Protein AF-A0A2N9M5P2-F1 (afdb_monomer_lite)

Secondary structure (DSSP, 8-state):
--------SS---------BTTB--SEEEEEESSSTTSEEEEEEEEEEEEETTEEEEEEEEEEEEEEEEETTTTEEEEEEPSBHHHHHHHHHHHHHHTT-EEEEEEEE-TT--SEEE-TTS-EEE--SEEEEEEE-

pLDDT: mean 82.21, std 19.54, range [22.66, 98.12]

Structure (mmCIF, N/CA/C/O backbone):
data_AF-A0A2N9M5P2-F1
#
_entry.id   AF-A0A2N9M5P2-F1
#
loop_
_atom_site.group_PDB
_atom_site.id
_atom_site.type_symbol
_atom_site.label_atom_id
_atom_site.label_alt_id
_atom_site.label_comp_id
_atom_site.label_asym_id
_atom_site.label_entity_id
_atom_site.label_seq_id
_atom_site.pdbx_PDB_ins_code
_atom_site.Cartn_x
_atom_site.Cartn_y
_atom_site.Cartn_z
_atom_site.occupancy
_atom_site.B_iso_or_equiv
_atom_site.auth_seq_id
_atom_site.auth_comp_id
_atom_site.auth_asym_id
_atom_site.auth_atom_id
_atom_site.pdbx_PDB_model_num
ATOM 1 N N . MET A 1 1 ? -5.157 29.735 -0.568 1.00 30.44 1 MET A N 1
ATOM 2 C CA . MET A 1 1 ? -3.928 29.285 -1.251 1.00 30.44 1 MET A CA 1
ATOM 3 C C . MET A 1 1 ? -4.357 28.316 -2.348 1.00 30.44 1 MET A C 1
ATOM 5 O O . MET A 1 1 ? -4.804 27.225 -2.031 1.00 30.44 1 MET A O 1
ATOM 9 N N . ARG A 1 2 ? -4.392 28.763 -3.609 1.00 29.81 2 ARG A N 1
ATOM 10 C CA . ARG A 1 2 ? -4.640 27.900 -4.774 1.00 29.81 2 ARG A CA 1
ATOM 11 C C . ARG A 1 2 ? -3.275 27.583 -5.369 1.00 29.81 2 ARG A C 1
ATOM 13 O O . ARG A 1 2 ? -2.549 28.520 -5.675 1.00 29.81 2 ARG A O 1
ATOM 20 N N . ALA A 1 3 ? -2.943 26.309 -5.509 1.00 22.66 3 ALA A N 1
ATOM 21 C CA . ALA A 1 3 ? -1.796 25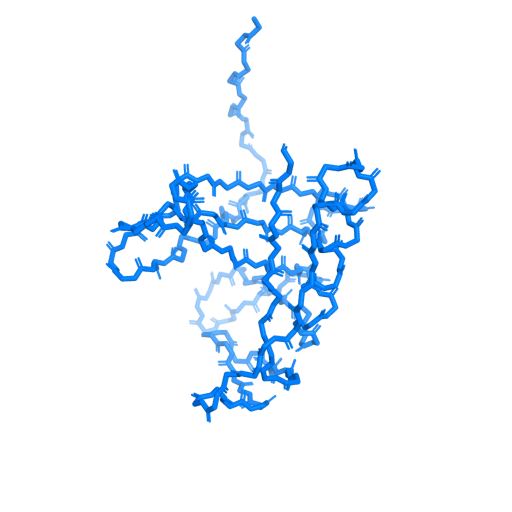.880 -6.291 1.00 22.66 3 ALA A CA 1
ATOM 22 C C . ALA A 1 3 ? -2.336 25.146 -7.520 1.00 22.66 3 ALA A C 1
ATOM 24 O O . ALA A 1 3 ? -2.871 24.048 -7.412 1.00 22.66 3 ALA A O 1
ATOM 25 N N . LEU A 1 4 ? -2.259 25.818 -8.665 1.00 34.81 4 LEU A N 1
ATOM 26 C CA . LEU A 1 4 ? -2.145 25.182 -9.968 1.00 34.81 4 LEU A CA 1
ATOM 27 C C . LEU A 1 4 ? -0.695 25.393 -10.388 1.00 34.81 4 LEU A C 1
ATOM 29 O O . LEU A 1 4 ? -0.213 26.524 -10.344 1.00 34.81 4 LEU A O 1
ATOM 33 N N . ALA A 1 5 ? -0.028 24.322 -10.789 1.00 30.73 5 ALA A N 1
ATOM 34 C CA . ALA A 1 5 ? 1.203 24.388 -11.551 1.00 30.73 5 ALA A CA 1
ATOM 35 C C . ALA A 1 5 ? 1.120 23.290 -12.613 1.00 30.73 5 ALA A C 1
ATOM 37 O O . ALA A 1 5 ? 1.206 22.110 -12.295 1.00 30.73 5 ALA A O 1
ATOM 38 N N . GLU A 1 6 ? 0.887 23.700 -13.856 1.00 37.47 6 GLU A N 1
ATOM 39 C CA . GLU A 1 6 ? 1.351 22.967 -15.028 1.00 37.47 6 GLU A CA 1
ATOM 40 C C . GLU A 1 6 ? 2.443 23.838 -15.654 1.00 37.47 6 GLU A C 1
ATOM 42 O O . GLU A 1 6 ? 2.170 24.975 -16.038 1.00 37.47 6 GLU A O 1
ATOM 47 N N . ASP A 1 7 ? 3.665 23.317 -15.751 1.00 28.69 7 ASP A N 1
ATOM 48 C CA . ASP A 1 7 ? 4.664 23.787 -16.710 1.00 28.69 7 ASP A CA 1
ATOM 49 C C . ASP A 1 7 ? 5.445 22.573 -17.226 1.00 28.69 7 ASP A C 1
ATOM 51 O O . ASP A 1 7 ? 5.940 21.749 -16.459 1.00 28.69 7 ASP A O 1
ATOM 55 N N . ARG A 1 8 ? 5.456 22.403 -18.548 1.00 40.50 8 ARG A N 1
ATOM 56 C CA . ARG A 1 8 ? 5.915 21.191 -19.234 1.00 40.50 8 ARG A CA 1
ATOM 57 C C . ARG A 1 8 ? 7.417 21.275 -19.506 1.00 40.50 8 ARG A C 1
ATOM 59 O O . ARG A 1 8 ? 7.841 22.053 -20.354 1.00 40.50 8 ARG A O 1
ATOM 66 N N . GLY A 1 9 ? 8.196 20.370 -18.914 1.00 24.23 9 GLY A N 1
ATOM 67 C CA . GLY A 1 9 ? 9.592 20.113 -19.283 1.00 24.23 9 GLY A CA 1
ATOM 68 C C . GLY A 1 9 ? 10.008 18.690 -18.906 1.00 24.23 9 GLY A C 1
ATOM 69 O O . GLY A 1 9 ? 10.117 18.385 -17.730 1.00 24.23 9 GLY A O 1
ATOM 70 N N . TYR A 1 10 ? 10.235 17.834 -19.913 1.00 33.66 10 TYR A N 1
ATOM 71 C CA . TYR A 1 10 ? 10.501 16.385 -19.813 1.00 33.66 10 TYR A CA 1
ATOM 72 C C . TYR A 1 10 ? 9.376 15.550 -19.182 1.00 33.66 10 TYR A C 1
ATOM 74 O O . TYR A 1 10 ? 9.402 15.262 -17.996 1.00 33.66 10 TYR A O 1
ATOM 82 N N . SER A 1 11 ? 8.425 15.129 -20.031 1.00 36.31 11 SER A N 1
ATOM 83 C CA . SER A 1 11 ? 7.484 14.003 -19.865 1.00 36.31 11 SER A CA 1
ATOM 84 C C . SER A 1 11 ? 7.450 13.382 -18.461 1.00 36.31 11 SER A C 1
ATOM 86 O O . SER A 1 11 ? 7.959 12.279 -18.256 1.00 36.31 11 SER A O 1
ATOM 88 N N . GLU A 1 12 ? 6.831 14.080 -17.509 1.00 46.47 12 GLU A N 1
ATOM 89 C CA . GLU A 1 12 ? 6.409 13.498 -16.242 1.00 46.47 12 GLU A CA 1
ATOM 90 C C . GLU A 1 12 ? 5.529 12.302 -16.592 1.00 46.47 12 GLU A C 1
ATOM 92 O O . GLU A 1 12 ? 4.431 12.469 -17.120 1.00 46.47 12 GLU A O 1
ATOM 97 N N . ALA A 1 13 ? 6.017 11.081 -16.390 1.00 48.00 13 ALA A N 1
ATOM 98 C CA . ALA A 1 13 ? 5.126 9.942 -16.448 1.00 48.00 13 ALA A CA 1
ATOM 99 C C . ALA A 1 13 ? 4.204 10.073 -15.220 1.00 48.00 13 ALA A C 1
ATOM 101 O O . ALA A 1 13 ? 4.688 10.023 -14.079 1.00 48.00 13 ALA A O 1
ATOM 102 N N . PRO A 1 14 ? 2.899 10.333 -15.429 1.00 61.22 14 PRO A N 1
ATOM 103 C CA . PRO A 1 14 ? 1.964 10.504 -14.333 1.00 61.22 14 PRO A CA 1
ATOM 104 C C . PRO A 1 14 ? 1.927 9.220 -13.508 1.00 61.22 14 PRO A C 1
ATOM 106 O O . PRO A 1 14 ? 2.140 8.123 -14.029 1.00 61.22 14 PRO A O 1
ATOM 109 N N . VAL A 1 15 ? 1.625 9.347 -12.215 1.00 66.06 15 VAL A N 1
ATOM 110 C CA . VAL A 1 15 ? 1.395 8.188 -11.348 1.00 66.06 15 VAL A CA 1
ATOM 111 C C . VAL A 1 15 ? 0.356 7.288 -12.014 1.00 66.06 15 VAL A C 1
ATOM 113 O O . VAL A 1 15 ? -0.800 7.686 -12.161 1.00 66.06 15 VAL A O 1
ATOM 116 N N . SER A 1 16 ? 0.754 6.075 -12.418 1.00 70.81 16 SER A N 1
ATOM 117 C CA . SER A 1 16 ? -0.156 5.154 -13.103 1.00 70.81 16 SER A CA 1
ATOM 118 C C . SER A 1 16 ? -1.416 4.949 -12.268 1.00 70.81 16 SER A C 1
ATOM 120 O O . SER A 1 16 ? -1.329 4.643 -11.068 1.00 70.81 16 SER A O 1
ATOM 122 N N . VAL A 1 17 ? -2.582 5.125 -12.896 1.00 79.19 17 VAL A N 1
ATOM 123 C CA . VAL A 1 17 ? -3.876 4.916 -12.244 1.00 79.19 17 VAL A CA 1
ATOM 124 C C . VAL A 1 17 ? -4.074 3.417 -12.073 1.00 79.19 17 VAL A C 1
ATOM 126 O O . VAL A 1 17 ? -4.403 2.702 -13.015 1.00 79.19 17 VAL A O 1
ATOM 129 N N . LEU A 1 18 ? -3.836 2.939 -10.855 1.00 85.00 18 LEU A N 1
ATOM 130 C CA . LEU A 1 18 ? -4.176 1.577 -10.472 1.00 85.00 18 LEU A CA 1
ATOM 131 C C . LEU A 1 18 ? -5.643 1.560 -10.057 1.00 85.00 18 LEU A C 1
ATOM 133 O O . LEU A 1 18 ? -6.089 2.423 -9.302 1.00 85.00 18 LEU A O 1
ATOM 137 N N . MET A 1 19 ? -6.390 0.593 -10.569 1.00 90.44 19 MET A N 1
ATOM 138 C CA . MET A 1 19 ? -7.802 0.427 -10.245 1.00 90.44 19 MET A CA 1
ATOM 139 C C . MET A 1 19 ? -7.938 -0.605 -9.130 1.00 90.44 19 MET A C 1
ATOM 141 O O . MET A 1 19 ? -7.257 -1.629 -9.147 1.00 90.44 19 MET A O 1
ATOM 145 N N . LEU A 1 20 ? -8.845 -0.360 -8.190 1.00 92.06 20 LEU A N 1
ATOM 146 C CA . LEU A 1 20 ? -9.246 -1.336 -7.182 1.00 92.06 20 LEU A CA 1
ATOM 147 C C . LEU A 1 20 ? -10.747 -1.575 -7.333 1.00 92.06 20 LEU A C 1
ATOM 149 O O . LEU A 1 20 ? -11.535 -0.646 -7.167 1.00 92.06 20 LEU A O 1
ATOM 153 N N . ASP A 1 21 ? -11.129 -2.799 -7.699 1.00 93.06 21 ASP A N 1
ATOM 154 C CA . ASP A 1 21 ? -12.516 -3.187 -8.009 1.00 93.06 21 ASP A CA 1
ATOM 155 C C . ASP A 1 21 ? -13.193 -2.262 -9.034 1.00 93.06 21 ASP A C 1
ATOM 157 O O . ASP A 1 21 ? -14.333 -1.833 -8.869 1.00 93.06 21 ASP A O 1
ATOM 161 N N . GLY A 1 22 ? -12.454 -1.890 -10.083 1.00 91.81 22 GLY A N 1
ATOM 162 C CA . GLY A 1 22 ? -12.950 -0.996 -11.133 1.00 91.81 22 GLY A CA 1
ATOM 163 C C . GLY A 1 22 ? -13.067 0.478 -10.725 1.00 91.81 22 GLY A C 1
ATOM 164 O O . GLY A 1 22 ? -13.565 1.278 -11.513 1.00 91.81 22 GLY A O 1
ATOM 165 N N . LYS A 1 23 ? -12.578 0.866 -9.538 1.00 93.06 23 LYS A N 1
ATOM 166 C CA . LYS A 1 23 ? -12.578 2.254 -9.057 1.00 93.06 23 LYS A CA 1
ATOM 167 C C . LYS A 1 23 ? -11.160 2.858 -9.044 1.00 93.06 23 LYS A C 1
ATOM 169 O O . LYS A 1 23 ? -10.233 2.200 -8.552 1.00 93.06 23 LYS A O 1
ATOM 174 N N . PRO A 1 24 ? -10.968 4.109 -9.511 1.00 93.50 24 PRO A N 1
ATOM 175 C CA . PRO A 1 24 ? -9.703 4.819 -9.323 1.00 93.50 24 PRO A CA 1
ATOM 176 C C . PRO A 1 24 ? -9.488 5.201 -7.843 1.00 93.50 24 PRO A C 1
ATOM 178 O O . PRO A 1 24 ? -10.442 5.172 -7.058 1.00 93.50 24 PRO A O 1
ATOM 181 N N . PRO A 1 25 ? -8.254 5.554 -7.435 1.00 94.38 25 PRO A N 1
ATOM 182 C CA . PRO A 1 25 ? -7.981 6.027 -6.079 1.00 94.38 25 PRO A CA 1
ATOM 183 C C . PRO A 1 25 ? -8.800 7.279 -5.744 1.00 94.38 25 PRO A C 1
ATOM 185 O O . PRO A 1 25 ? -8.971 8.155 -6.588 1.00 94.38 25 PRO A O 1
ATOM 188 N N . ASP A 1 26 ? -9.268 7.385 -4.500 1.00 95.62 26 ASP A N 1
ATOM 189 C CA . ASP A 1 26 ? -9.892 8.605 -3.973 1.00 95.62 26 ASP A CA 1
ATOM 190 C C . ASP A 1 26 ? -8.839 9.675 -3.650 1.00 95.62 26 ASP A C 1
ATOM 192 O O . ASP A 1 26 ? -9.110 10.869 -3.746 1.00 95.62 26 ASP A O 1
ATOM 196 N N . MET A 1 27 ? -7.637 9.246 -3.252 1.00 93.75 27 MET A N 1
ATOM 197 C CA . MET A 1 27 ? -6.495 10.123 -2.994 1.00 93.75 27 MET A CA 1
ATOM 198 C C . MET A 1 27 ? -5.205 9.482 -3.505 1.00 93.75 27 MET A C 1
ATOM 200 O O . MET A 1 27 ? -5.025 8.262 -3.424 1.00 93.75 27 MET A O 1
ATOM 204 N N . VAL A 1 28 ? -4.294 10.325 -3.989 1.00 90.94 28 VAL A N 1
ATOM 205 C CA . VAL A 1 28 ? -2.942 9.944 -4.401 1.00 90.94 28 VAL A CA 1
ATOM 206 C C . VAL A 1 28 ? -1.953 10.893 -3.732 1.00 90.94 28 VAL A C 1
ATOM 208 O O . VAL A 1 28 ? -2.143 12.106 -3.774 1.00 90.94 28 VAL A O 1
ATOM 211 N N . PHE A 1 29 ? -0.913 10.339 -3.113 1.00 88.38 29 PHE A N 1
ATOM 212 C CA . PHE A 1 29 ? 0.177 11.098 -2.504 1.00 88.38 29 PHE A CA 1
ATOM 213 C C . PHE A 1 29 ? 1.511 10.689 -3.116 1.00 88.38 29 PHE A C 1
ATOM 215 O O . PHE A 1 29 ? 1.706 9.530 -3.489 1.00 88.38 29 PHE A O 1
ATOM 222 N N . GLU A 1 30 ? 2.438 11.637 -3.163 1.00 86.50 30 GLU A N 1
ATOM 223 C CA . GLU A 1 30 ? 3.807 11.426 -3.612 1.00 86.50 30 GLU A CA 1
ATOM 224 C C . GLU A 1 30 ? 4.779 12.077 -2.622 1.00 86.50 30 GLU A C 1
ATOM 226 O O . GLU A 1 30 ? 4.552 13.204 -2.176 1.00 86.50 30 GLU A O 1
ATOM 231 N N . LYS A 1 31 ? 5.856 11.369 -2.267 1.00 80.88 31 LYS A N 1
ATOM 232 C CA . LYS A 1 31 ? 6.982 11.917 -1.499 1.00 80.88 31 LYS A CA 1
ATOM 233 C C . LYS A 1 31 ? 8.278 11.721 -2.280 1.00 80.88 31 LYS A C 1
ATOM 235 O O . LYS A 1 31 ? 8.617 10.594 -2.644 1.00 80.88 31 LYS A O 1
ATOM 240 N N . LEU A 1 32 ? 8.996 12.820 -2.495 1.00 73.81 32 LEU A N 1
ATOM 241 C CA . LEU A 1 32 ? 10.327 12.856 -3.098 1.00 73.81 32 LEU A CA 1
ATOM 242 C C . LEU A 1 32 ? 11.374 12.663 -1.997 1.00 73.81 32 LEU A C 1
ATOM 244 O O . LEU A 1 32 ? 11.335 13.379 -0.997 1.00 73.81 32 LEU A O 1
ATOM 248 N N . ASN A 1 33 ? 12.297 11.717 -2.179 1.00 59.16 33 ASN A N 1
ATOM 249 C CA . ASN A 1 33 ? 13.375 11.491 -1.210 1.00 59.16 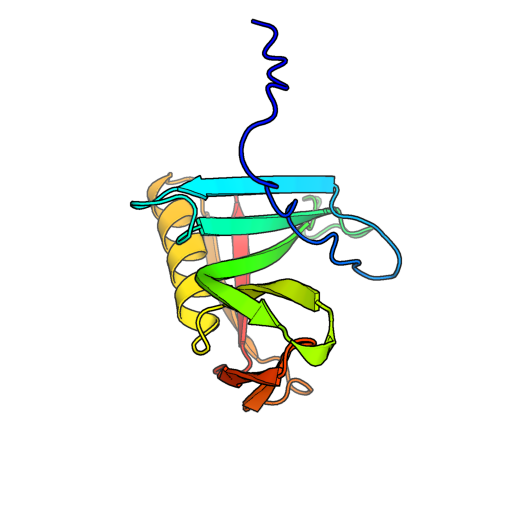33 ASN A CA 1
ATOM 250 C C . ASN A 1 33 ? 14.745 11.992 -1.675 1.00 59.16 33 ASN A C 1
ATOM 252 O O . ASN A 1 33 ? 15.576 12.229 -0.814 1.00 59.16 33 ASN A O 1
ATOM 256 N N . ASP A 1 34 ? 14.973 12.175 -2.982 1.00 54.44 34 ASP A N 1
ATOM 257 C CA . ASP A 1 34 ? 16.255 12.676 -3.515 1.00 54.44 34 ASP A CA 1
ATOM 258 C C . ASP A 1 34 ? 16.111 13.274 -4.925 1.00 54.44 34 ASP A C 1
ATOM 260 O O . ASP A 1 34 ? 16.487 14.414 -5.181 1.00 54.44 34 ASP A O 1
ATOM 264 N N . THR A 1 35 ? 15.556 12.498 -5.865 1.00 55.25 35 THR A N 1
ATOM 265 C CA . THR A 1 35 ? 15.394 12.875 -7.281 1.00 55.25 35 THR A CA 1
ATOM 266 C C . THR A 1 35 ? 14.022 12.443 -7.790 1.00 55.25 35 THR A C 1
ATOM 268 O O . THR A 1 35 ? 13.410 11.542 -7.221 1.00 55.25 35 THR A O 1
ATOM 271 N N . PHE A 1 36 ? 13.557 13.013 -8.906 1.00 54.94 36 PHE A N 1
ATOM 272 C CA . PHE A 1 36 ? 12.309 12.594 -9.568 1.00 54.94 36 PHE A CA 1
ATOM 273 C C . PHE A 1 36 ? 12.265 11.100 -9.929 1.00 54.94 36 PHE A C 1
ATOM 275 O O . PHE A 1 36 ? 11.188 10.533 -10.072 1.00 54.94 36 PHE A O 1
ATOM 282 N N . ALA A 1 37 ? 13.424 10.447 -10.057 1.00 56.47 37 ALA A N 1
ATOM 283 C CA . ALA A 1 37 ? 13.519 9.020 -10.345 1.00 56.47 37 ALA A CA 1
ATOM 284 C C . ALA A 1 37 ? 13.284 8.128 -9.110 1.00 56.47 37 ALA A C 1
ATOM 286 O O . ALA A 1 37 ? 13.170 6.914 -9.267 1.00 56.47 37 ALA A O 1
ATOM 287 N N . ARG A 1 38 ? 13.230 8.704 -7.898 1.00 68.19 38 ARG A N 1
ATOM 288 C CA . ARG A 1 38 ? 13.008 7.981 -6.639 1.00 68.19 38 ARG A CA 1
ATOM 289 C C . ARG A 1 38 ? 11.861 8.583 -5.841 1.00 68.19 38 ARG A C 1
ATOM 291 O O . ARG A 1 38 ? 12.017 9.619 -5.188 1.00 68.19 38 ARG A O 1
ATOM 298 N N . ARG A 1 39 ? 10.700 7.936 -5.915 1.00 80.19 39 ARG A N 1
ATOM 299 C CA . ARG A 1 39 ? 9.431 8.475 -5.413 1.00 80.19 39 ARG A CA 1
ATOM 300 C C . ARG A 1 39 ? 8.652 7.421 -4.650 1.00 80.19 39 ARG A C 1
ATOM 302 O O . ARG A 1 39 ? 8.541 6.281 -5.086 1.00 80.19 39 ARG A O 1
ATOM 309 N N . HIS A 1 40 ? 8.071 7.827 -3.531 1.00 88.25 40 HIS A N 1
ATOM 310 C CA . HIS A 1 40 ? 7.096 7.021 -2.806 1.00 88.25 40 HIS A CA 1
ATOM 311 C C . HIS A 1 40 ? 5.700 7.427 -3.243 1.00 88.25 40 HIS A C 1
ATOM 313 O O . HIS A 1 40 ? 5.302 8.570 -3.013 1.00 88.25 40 HIS A O 1
ATOM 319 N N . HIS A 1 41 ? 4.951 6.502 -3.827 1.00 90.31 41 HIS A N 1
ATOM 320 C CA . HIS A 1 41 ? 3.573 6.734 -4.230 1.00 90.31 41 HIS A CA 1
ATOM 321 C C . HIS A 1 41 ? 2.619 6.013 -3.295 1.00 90.31 41 HIS A C 1
ATOM 323 O O . HIS A 1 41 ? 2.738 4.809 -3.081 1.00 90.31 41 HIS A O 1
ATOM 329 N N . LEU A 1 42 ? 1.617 6.739 -2.812 1.00 92.19 42 LEU A N 1
ATOM 330 C CA . LEU A 1 42 ? 0.520 6.194 -2.032 1.00 92.19 42 LEU A CA 1
ATOM 331 C C . LEU A 1 42 ? -0.778 6.376 -2.810 1.00 92.19 42 LEU A C 1
ATOM 333 O O . LEU A 1 42 ? -1.103 7.484 -3.227 1.00 92.19 42 LEU A O 1
ATOM 337 N N . ARG A 1 43 ? -1.543 5.303 -2.981 1.00 94.44 43 ARG A N 1
ATOM 338 C CA . ARG A 1 43 ? -2.887 5.335 -3.566 1.00 94.44 43 ARG A CA 1
ATOM 339 C C . ARG A 1 43 ? -3.871 4.853 -2.514 1.00 94.44 43 ARG A C 1
ATOM 341 O O . ARG A 1 43 ? -3.627 3.826 -1.883 1.00 94.44 43 ARG A O 1
ATOM 348 N N . VAL A 1 44 ? -4.951 5.599 -2.304 1.00 96.25 44 VAL A N 1
ATOM 349 C CA . VAL A 1 44 ? -5.901 5.363 -1.212 1.00 96.25 44 VAL A CA 1
ATOM 350 C C . VAL A 1 44 ? -7.316 5.262 -1.765 1.00 96.25 44 VAL A C 1
ATOM 352 O O . VAL A 1 44 ? -7.764 6.146 -2.490 1.00 96.25 44 VAL A O 1
ATOM 355 N N . TRP A 1 45 ? -8.034 4.207 -1.382 1.00 98.12 45 TRP A N 1
ATOM 356 C CA . TRP A 1 45 ? -9.421 3.963 -1.771 1.00 98.12 45 TRP A CA 1
ATOM 357 C C . TRP A 1 45 ? -10.320 3.851 -0.543 1.00 98.12 45 TRP A C 1
ATOM 359 O O . TRP A 1 45 ? -10.082 3.042 0.358 1.00 98.12 45 TRP A O 1
ATOM 369 N N . ARG A 1 46 ? -11.416 4.605 -0.536 1.00 97.38 46 ARG A N 1
ATOM 370 C CA . ARG A 1 46 ? -12.529 4.433 0.395 1.00 97.38 46 ARG A CA 1
ATOM 371 C C . ARG A 1 46 ? -13.230 3.117 0.082 1.00 97.38 46 ARG A C 1
ATOM 373 O O . ARG A 1 46 ? -13.700 2.913 -1.038 1.00 97.38 46 ARG A O 1
ATOM 380 N N . ARG A 1 47 ? -13.345 2.237 1.077 1.00 97.00 47 ARG A N 1
ATOM 381 C CA . ARG A 1 47 ? -14.089 0.980 0.942 1.00 97.00 47 ARG A CA 1
ATOM 382 C C . ARG A 1 47 ? -15.559 1.171 1.329 1.00 97.00 47 ARG A C 1
ATOM 384 O O . ARG A 1 47 ? -15.831 1.941 2.254 1.00 97.00 47 ARG A O 1
ATOM 391 N N . PRO A 1 48 ? -16.504 0.463 0.681 1.00 95.94 48 PRO A N 1
ATOM 392 C CA . PRO A 1 48 ? -17.938 0.552 0.972 1.00 95.94 48 PRO A CA 1
ATOM 393 C C . PRO A 1 48 ? -18.319 -0.236 2.240 1.00 95.94 48 PRO A C 1
ATOM 395 O O . PRO A 1 48 ? -19.345 -0.903 2.289 1.00 95.94 48 PRO A O 1
ATOM 398 N N . VAL A 1 49 ? -17.460 -0.201 3.260 1.00 96.62 49 VAL A N 1
ATOM 399 C CA . VAL A 1 49 ? -17.638 -0.889 4.540 1.00 96.62 49 VAL A CA 1
ATOM 400 C C . VAL A 1 49 ? -17.123 -0.012 5.680 1.00 96.62 49 VAL A C 1
ATOM 402 O O . VAL A 1 49 ? -16.322 0.917 5.494 1.00 96.62 49 VAL A O 1
ATOM 405 N N . THR A 1 50 ? -17.583 -0.328 6.882 1.00 97.00 50 THR A N 1
ATOM 406 C CA . THR A 1 50 ? -17.135 0.292 8.128 1.00 97.00 50 THR A CA 1
ATOM 407 C C . THR A 1 50 ? -16.642 -0.773 9.089 1.00 97.00 50 THR A C 1
ATOM 409 O O . THR A 1 50 ? -17.182 -1.876 9.117 1.00 97.00 50 THR A O 1
ATOM 412 N N . PHE A 1 51 ? -15.673 -0.419 9.922 1.00 94.62 51 PHE A N 1
ATOM 413 C CA . PHE A 1 51 ? -15.198 -1.258 11.014 1.00 94.62 51 PHE A CA 1
ATOM 414 C C . PHE A 1 51 ? -15.363 -0.478 12.314 1.00 94.62 51 PHE A C 1
ATOM 416 O O . PHE A 1 51 ? -14.839 0.626 12.429 1.00 94.62 51 PHE A O 1
ATOM 423 N N . GLN A 1 52 ? -16.148 -1.006 13.259 1.00 94.62 52 GLN A N 1
ATOM 424 C CA . GLN A 1 52 ? -16.477 -0.317 14.519 1.00 94.62 52 GLN A CA 1
ATOM 425 C C . GLN A 1 52 ? -17.023 1.112 14.301 1.00 94.62 52 GLN A C 1
ATOM 427 O O . GLN A 1 52 ? -16.620 2.063 14.964 1.00 94.62 52 GLN A O 1
ATOM 432 N N . GLY A 1 53 ? -17.888 1.288 13.297 1.00 95.62 53 GLY A N 1
ATOM 433 C CA . GLY A 1 53 ? -18.431 2.599 12.916 1.00 95.62 53 GLY A CA 1
ATOM 434 C C . GLY A 1 53 ? -17.434 3.543 12.226 1.00 95.62 53 GLY A C 1
ATOM 435 O O . GLY A 1 53 ? -17.835 4.608 11.762 1.00 95.62 53 GLY A O 1
ATOM 436 N N . LYS A 1 54 ? -16.155 3.163 12.097 1.00 94.75 54 LYS A N 1
ATOM 437 C CA . LYS A 1 54 ? -15.123 3.956 11.423 1.00 94.75 54 LYS A CA 1
ATOM 438 C C . LYS A 1 54 ? -15.021 3.624 9.930 1.00 94.75 54 LYS A C 1
ATOM 440 O O . LYS A 1 54 ? -15.252 2.482 9.514 1.00 94.75 54 LYS A O 1
ATOM 445 N N . PRO A 1 55 ? -14.631 4.607 9.105 1.00 97.25 55 PRO A N 1
ATOM 446 C CA . PRO A 1 55 ? -14.368 4.395 7.693 1.00 97.25 55 PRO A CA 1
ATOM 447 C C . PRO A 1 55 ? -13.171 3.456 7.438 1.00 97.25 55 PRO A C 1
ATOM 449 O O . PRO A 1 55 ? -12.065 3.740 7.881 1.00 97.25 55 PRO A O 1
ATOM 452 N N . VAL A 1 56 ? -13.366 2.379 6.661 1.00 98.00 56 VAL A N 1
ATOM 453 C CA . VAL A 1 56 ? -12.266 1.537 6.143 1.00 98.00 56 VAL A CA 1
ATOM 454 C C . VAL A 1 56 ? -11.660 2.090 4.846 1.00 98.00 56 VAL A C 1
ATOM 456 O O . VAL A 1 56 ? -12.372 2.396 3.883 1.00 98.00 56 VAL A O 1
ATOM 459 N N . TRP A 1 57 ? -10.334 2.158 4.793 1.00 97.88 57 TRP A N 1
ATOM 460 C CA . TRP A 1 57 ? -9.573 2.577 3.619 1.00 97.88 57 TRP A CA 1
ATOM 461 C C . TRP A 1 57 ? -8.611 1.467 3.202 1.00 97.88 57 TRP A C 1
ATOM 463 O O . TRP A 1 57 ? -7.965 0.861 4.051 1.00 97.88 57 TRP A O 1
ATOM 473 N N . ALA A 1 58 ? -8.526 1.202 1.901 1.00 97.62 58 ALA A N 1
ATOM 474 C CA . ALA A 1 58 ? -7.480 0.365 1.328 1.00 97.62 58 ALA A CA 1
ATOM 475 C C . ALA A 1 58 ? -6.371 1.265 0.790 1.00 97.62 58 ALA A C 1
ATOM 477 O O . ALA A 1 58 ? -6.652 2.334 0.246 1.00 97.62 58 ALA A O 1
ATOM 478 N N . VAL A 1 59 ? -5.124 0.831 0.942 1.00 96.50 59 VAL A N 1
ATOM 479 C CA . VAL A 1 59 ? -3.952 1.608 0.544 1.00 96.50 59 VAL A CA 1
ATOM 480 C C . VAL A 1 59 ? -2.983 0.706 -0.206 1.00 96.50 59 VAL A C 1
ATOM 482 O O . VAL A 1 59 ? -2.715 -0.412 0.226 1.00 96.50 59 VAL A O 1
ATOM 485 N N . ALA A 1 60 ? -2.451 1.206 -1.316 1.00 94.75 60 ALA A N 1
ATOM 486 C CA . ALA A 1 60 ? -1.343 0.601 -2.039 1.00 94.75 60 ALA A CA 1
ATOM 487 C C . ALA A 1 60 ? -0.181 1.591 -2.056 1.00 94.75 60 ALA A C 1
ATOM 489 O O . ALA A 1 60 ? -0.383 2.781 -2.314 1.00 94.75 60 ALA A O 1
ATOM 490 N N . ALA A 1 61 ? 1.019 1.089 -1.790 1.00 92.62 61 ALA A N 1
ATOM 491 C CA . ALA A 1 61 ? 2.230 1.885 -1.733 1.00 92.62 61 ALA A CA 1
ATOM 492 C C . ALA A 1 61 ? 3.276 1.295 -2.684 1.00 92.62 61 ALA A C 1
ATOM 494 O O . ALA A 1 61 ? 3.450 0.077 -2.722 1.00 92.62 61 ALA A O 1
ATOM 495 N N . THR A 1 62 ? 3.934 2.142 -3.473 1.00 90.81 62 THR A N 1
ATOM 496 C CA . THR A 1 62 ? 5.004 1.734 -4.393 1.00 90.81 62 THR A CA 1
ATOM 497 C C . THR A 1 62 ? 6.185 2.682 -4.261 1.00 90.81 62 THR A C 1
ATOM 499 O O . THR A 1 62 ? 5.994 3.897 -4.262 1.00 90.81 62 THR A O 1
ATOM 502 N N . HIS A 1 63 ? 7.391 2.127 -4.178 1.00 89.75 63 HIS A N 1
ATOM 503 C CA . HIS A 1 63 ? 8.628 2.896 -4.181 1.00 89.75 63 HIS A CA 1
ATOM 504 C C . HIS A 1 63 ? 9.290 2.779 -5.548 1.00 89.75 63 HIS A C 1
ATOM 506 O O . HIS A 1 63 ? 9.777 1.709 -5.909 1.00 89.75 63 HIS A O 1
ATOM 512 N N . ASP A 1 64 ? 9.298 3.869 -6.300 1.00 84.25 64 ASP A N 1
ATOM 513 C CA . ASP A 1 64 ? 10.045 3.968 -7.544 1.00 84.25 64 ASP A CA 1
ATOM 514 C C . ASP A 1 64 ? 11.535 4.094 -7.214 1.00 84.25 64 ASP A C 1
ATOM 516 O O . ASP A 1 64 ? 11.929 4.930 -6.404 1.00 84.25 64 ASP A O 1
ATOM 520 N N . MET A 1 65 ? 12.366 3.277 -7.854 1.00 80.50 65 MET A N 1
ATOM 521 C CA . MET A 1 65 ? 13.822 3.253 -7.682 1.00 80.50 65 MET A CA 1
ATOM 522 C C . MET A 1 65 ? 14.575 3.807 -8.896 1.00 80.50 65 MET A C 1
ATOM 524 O O . MET A 1 65 ? 15.785 4.043 -8.820 1.00 80.50 65 MET A O 1
ATOM 528 N N . GLY A 1 66 ? 13.879 4.001 -10.015 1.00 72.12 66 GLY A N 1
ATOM 529 C CA . GLY A 1 66 ? 14.443 4.557 -11.233 1.00 72.12 66 GLY A CA 1
ATOM 530 C C . GLY A 1 66 ? 13.448 4.593 -12.387 1.00 72.12 66 GLY A C 1
ATOM 531 O O . GLY A 1 66 ? 12.312 4.129 -12.282 1.00 72.12 66 GLY A O 1
ATOM 532 N N . ILE A 1 67 ? 13.916 5.117 -13.515 1.00 67.12 67 ILE A N 1
ATOM 533 C CA . ILE A 1 67 ? 13.185 5.161 -14.780 1.00 67.12 67 ILE A CA 1
ATOM 534 C C . ILE A 1 67 ? 14.019 4.402 -15.814 1.00 67.12 67 ILE A C 1
ATOM 536 O O . ILE A 1 67 ? 15.196 4.705 -15.999 1.00 67.12 67 ILE A O 1
ATOM 540 N N . ASN A 1 68 ? 13.412 3.432 -16.491 1.00 64.88 68 ASN A N 1
ATOM 541 C CA . ASN A 1 68 ? 14.019 2.700 -17.600 1.00 64.88 68 ASN A CA 1
ATOM 542 C C . ASN A 1 68 ? 13.329 3.066 -18.911 1.00 64.88 68 ASN A C 1
ATOM 544 O O . ASN A 1 68 ? 12.127 3.304 -18.933 1.00 64.88 68 ASN A O 1
ATOM 548 N N . PHE A 1 69 ? 14.054 3.048 -20.027 1.00 68.81 69 PHE A N 1
ATOM 549 C CA . PHE A 1 69 ? 13.423 3.092 -21.343 1.00 68.81 69 PHE A CA 1
ATOM 550 C C . PHE A 1 69 ? 12.996 1.677 -21.750 1.00 68.81 69 PHE A C 1
ATOM 552 O O . PHE A 1 69 ? 13.817 0.764 -21.813 1.00 68.81 69 PHE A O 1
ATOM 559 N N . SER A 1 70 ? 11.706 1.479 -22.003 1.00 63.41 70 SER A N 1
ATOM 560 C CA . SER A 1 70 ? 11.174 0.248 -22.578 1.00 63.41 70 SER A CA 1
ATOM 561 C C . SER A 1 70 ? 11.209 0.363 -24.098 1.00 63.41 70 SER A C 1
ATOM 563 O O . SER A 1 70 ? 10.394 1.075 -24.680 1.00 63.41 70 SER A O 1
ATOM 565 N N . GLU A 1 71 ? 12.122 -0.356 -24.755 1.00 66.94 71 GLU A N 1
ATOM 566 C CA . GLU A 1 71 ? 12.190 -0.387 -26.225 1.00 66.94 71 GLU A CA 1
ATOM 567 C C . GLU A 1 71 ? 10.918 -0.975 -26.849 1.00 66.94 71 GLU A C 1
ATOM 569 O O . GLU A 1 71 ? 10.413 -0.447 -27.839 1.00 66.94 71 GLU A O 1
ATOM 574 N N . ALA A 1 72 ? 10.357 -2.018 -26.226 1.00 68.88 72 ALA A N 1
ATOM 575 C CA . ALA A 1 72 ? 9.133 -2.676 -26.680 1.00 68.88 72 ALA A CA 1
ATOM 576 C C . ALA A 1 72 ? 7.928 -1.722 -26.700 1.00 68.88 72 ALA A C 1
ATOM 578 O O . ALA A 1 72 ? 7.158 -1.712 -27.658 1.00 68.88 72 ALA A O 1
ATOM 579 N N . ASN A 1 73 ? 7.797 -0.884 -25.668 1.00 64.19 73 ASN A N 1
ATOM 580 C CA . ASN A 1 73 ? 6.701 0.077 -25.541 1.00 64.19 73 ASN A CA 1
ATOM 581 C C . ASN A 1 73 ? 7.075 1.487 -26.034 1.00 64.19 73 ASN A C 1
ATOM 583 O O . ASN A 1 73 ? 6.253 2.397 -25.953 1.00 64.19 73 ASN A O 1
ATOM 587 N N . ARG A 1 74 ? 8.318 1.679 -26.509 1.00 68.88 74 ARG A N 1
ATOM 588 C CA . ARG A 1 74 ? 8.926 2.969 -26.891 1.00 68.88 74 ARG A CA 1
ATOM 589 C C . ARG A 1 74 ? 8.649 4.100 -25.894 1.00 68.88 74 ARG A C 1
ATOM 591 O O . ARG A 1 74 ? 8.427 5.243 -26.287 1.00 68.88 74 ARG A O 1
ATOM 598 N N . THR A 1 75 ? 8.637 3.777 -24.605 1.00 63.94 75 THR A N 1
ATOM 599 C CA . THR A 1 75 ? 8.280 4.714 -23.535 1.00 63.94 75 THR A CA 1
ATOM 600 C C . THR A 1 75 ? 9.123 4.471 -22.294 1.00 63.94 75 THR A C 1
ATOM 602 O O . THR A 1 75 ? 9.698 3.397 -22.117 1.00 63.94 75 THR A O 1
ATOM 605 N N . PHE A 1 76 ? 9.187 5.465 -21.418 1.00 65.81 76 PHE A N 1
ATOM 606 C CA . PHE A 1 76 ? 9.819 5.324 -20.118 1.00 65.81 76 PHE A CA 1
ATOM 607 C C . PHE A 1 76 ? 8.887 4.585 -19.149 1.00 65.81 76 PHE A C 1
ATOM 609 O O . PHE A 1 76 ? 7.704 4.901 -19.043 1.00 65.81 76 PHE A O 1
ATOM 616 N N . ILE A 1 77 ? 9.425 3.590 -18.450 1.00 69.44 77 ILE A N 1
ATOM 617 C CA . ILE A 1 77 ? 8.744 2.811 -17.418 1.00 69.44 77 ILE A CA 1
ATOM 618 C C . ILE A 1 77 ? 9.412 3.050 -16.067 1.00 69.44 77 ILE A C 1
ATOM 620 O O . ILE A 1 77 ? 10.637 3.130 -15.963 1.00 69.44 77 ILE A O 1
ATOM 624 N N . HIS A 1 78 ? 8.599 3.150 -15.023 1.00 70.88 78 HIS A N 1
ATOM 625 C CA . HIS A 1 78 ? 9.091 3.218 -13.654 1.00 70.88 78 HIS A CA 1
ATOM 626 C C . HIS A 1 78 ? 9.514 1.831 -13.196 1.00 70.88 78 HIS A C 1
ATOM 628 O O . HIS A 1 78 ? 8.756 0.872 -13.340 1.00 70.88 78 HIS A O 1
ATOM 634 N N . ARG A 1 79 ? 10.716 1.735 -12.627 1.00 78.44 79 ARG A N 1
ATOM 635 C CA . ARG A 1 79 ? 11.129 0.551 -11.879 1.00 78.44 79 ARG A CA 1
ATOM 636 C C . ARG A 1 79 ? 10.744 0.727 -10.431 1.00 78.44 79 ARG A C 1
ATOM 638 O O . ARG A 1 79 ? 11.177 1.691 -9.804 1.00 78.44 79 ARG A O 1
ATOM 645 N N . ILE A 1 80 ? 9.985 -0.223 -9.909 1.00 84.00 80 ILE A N 1
ATOM 646 C CA . ILE A 1 80 ? 9.642 -0.267 -8.491 1.00 84.00 80 ILE A CA 1
ATOM 647 C C . ILE A 1 80 ? 10.623 -1.162 -7.734 1.00 84.00 80 ILE A C 1
ATOM 649 O O . ILE A 1 80 ? 11.169 -2.108 -8.302 1.00 84.00 80 ILE A O 1
ATOM 653 N N . ASP A 1 81 ? 10.866 -0.852 -6.462 1.00 86.81 81 ASP A N 1
ATOM 654 C CA . ASP A 1 81 ? 11.618 -1.725 -5.559 1.00 86.81 81 ASP A CA 1
ATOM 655 C C . ASP A 1 81 ? 10.951 -3.109 -5.512 1.00 86.81 81 ASP A C 1
ATOM 657 O O . ASP A 1 81 ? 9.746 -3.218 -5.265 1.00 86.81 81 ASP A O 1
ATOM 661 N N . SER A 1 82 ? 11.732 -4.163 -5.762 1.00 90.44 82 SER A N 1
ATOM 662 C CA . SER A 1 82 ? 11.231 -5.535 -5.766 1.00 90.44 82 SER A CA 1
ATOM 663 C C . SER A 1 82 ? 10.792 -5.989 -4.375 1.00 90.44 82 SER A C 1
ATOM 665 O O . SER A 1 82 ? 9.880 -6.802 -4.267 1.00 90.44 82 SER A O 1
ATOM 667 N N . GLN A 1 83 ? 11.387 -5.452 -3.305 1.00 92.88 83 GLN A N 1
ATOM 668 C CA . GLN A 1 83 ? 11.030 -5.779 -1.921 1.00 92.88 83 GLN A CA 1
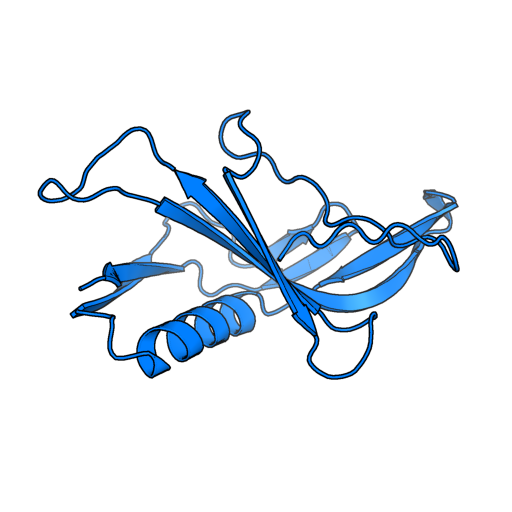ATOM 669 C C . GLN A 1 83 ? 9.887 -4.883 -1.436 1.00 92.88 83 GLN A C 1
ATOM 671 O O . GLN A 1 83 ? 10.079 -3.971 -0.627 1.00 92.88 83 GLN A O 1
ATOM 676 N N . ILE A 1 84 ? 8.675 -5.155 -1.922 1.00 93.31 84 ILE A N 1
ATOM 677 C CA . ILE A 1 84 ? 7.512 -4.269 -1.746 1.00 93.31 84 ILE A CA 1
ATOM 678 C C . ILE A 1 84 ? 7.111 -4.064 -0.273 1.00 93.31 84 ILE A C 1
ATOM 680 O O . ILE A 1 84 ? 6.523 -3.038 0.078 1.00 93.31 84 ILE A O 1
ATOM 684 N N . ASP A 1 85 ? 7.482 -4.982 0.624 1.00 96.44 85 ASP A N 1
ATOM 685 C CA . ASP A 1 85 ? 7.211 -4.841 2.060 1.00 96.44 85 ASP A CA 1
ATOM 686 C C . ASP A 1 85 ? 8.024 -3.733 2.730 1.00 96.44 85 ASP A C 1
ATOM 688 O O . ASP A 1 85 ? 7.605 -3.210 3.764 1.00 96.44 85 ASP A O 1
ATOM 692 N N . ARG A 1 86 ? 9.157 -3.326 2.143 1.00 95.06 86 ARG A N 1
ATOM 693 C CA . ARG A 1 86 ? 9.921 -2.168 2.630 1.00 95.06 86 ARG A CA 1
ATOM 694 C C . ARG A 1 86 ? 9.099 -0.896 2.514 1.00 95.06 86 ARG A C 1
ATOM 696 O O . ARG A 1 86 ? 9.088 -0.086 3.440 1.00 95.06 86 ARG A O 1
ATOM 703 N N . GLU A 1 87 ? 8.357 -0.760 1.420 1.00 95.12 87 GLU A N 1
ATOM 704 C CA . GLU A 1 87 ? 7.485 0.388 1.218 1.00 95.12 87 GLU A CA 1
ATOM 705 C C . GLU A 1 87 ? 6.283 0.352 2.166 1.00 95.12 87 GLU A C 1
ATOM 707 O O . GLU A 1 87 ? 5.955 1.361 2.796 1.00 95.12 87 GLU A O 1
ATOM 712 N N . ARG A 1 88 ? 5.684 -0.831 2.372 1.00 96.56 88 ARG A N 1
ATOM 713 C CA . ARG A 1 88 ? 4.665 -1.042 3.414 1.00 96.56 88 ARG A CA 1
ATOM 714 C C . ARG A 1 88 ? 5.187 -0.614 4.790 1.00 96.56 88 ARG A C 1
ATOM 716 O O . ARG A 1 88 ? 4.507 0.131 5.492 1.00 96.56 88 ARG A O 1
ATOM 723 N N . ALA A 1 89 ? 6.381 -1.062 5.177 1.00 96.62 89 ALA A N 1
ATOM 724 C CA . ALA A 1 89 ? 6.989 -0.739 6.465 1.00 96.62 89 ALA A CA 1
ATOM 725 C C . ALA A 1 89 ? 7.280 0.761 6.610 1.00 96.62 89 ALA A C 1
ATOM 727 O O . ALA A 1 89 ? 6.986 1.343 7.651 1.00 96.62 89 ALA A O 1
ATOM 728 N N . LYS A 1 90 ? 7.787 1.412 5.558 1.00 94.62 90 LYS A N 1
ATOM 729 C CA . LYS A 1 90 ? 8.002 2.862 5.534 1.00 94.62 90 LYS A CA 1
ATOM 730 C C . LYS A 1 90 ? 6.700 3.625 5.778 1.00 94.62 90 LYS A C 1
ATOM 732 O O . LYS A 1 90 ? 6.680 4.523 6.613 1.00 94.62 90 LYS A O 1
ATOM 737 N N . VAL A 1 91 ? 5.610 3.267 5.092 1.00 95.00 91 VAL A N 1
ATOM 738 C CA . VAL A 1 91 ? 4.301 3.925 5.275 1.00 95.00 91 VAL A CA 1
ATOM 739 C C . VAL A 1 91 ? 3.775 3.725 6.695 1.00 95.00 91 VAL A C 1
ATOM 741 O O . VAL A 1 91 ? 3.302 4.677 7.312 1.00 95.00 91 VAL A O 1
ATOM 744 N N . VAL A 1 92 ? 3.888 2.507 7.234 1.00 96.69 92 VAL A N 1
ATOM 745 C CA . VAL A 1 92 ? 3.522 2.211 8.627 1.00 96.69 92 VAL A CA 1
ATOM 746 C C . VAL A 1 92 ? 4.323 3.088 9.592 1.00 96.69 92 VAL A C 1
ATOM 748 O O . VAL A 1 92 ? 3.732 3.715 10.467 1.00 96.69 92 VAL A O 1
ATOM 751 N N . ASN A 1 93 ? 5.641 3.183 9.411 1.00 95.56 93 ASN A N 1
ATOM 752 C CA . ASN A 1 93 ? 6.518 3.983 10.266 1.00 95.56 93 ASN A CA 1
ATOM 753 C C . ASN A 1 93 ? 6.204 5.484 10.188 1.00 95.56 93 ASN A C 1
ATOM 755 O O . ASN A 1 93 ? 6.130 6.136 11.228 1.00 95.56 93 ASN A O 1
ATOM 759 N N . ASP A 1 94 ? 5.956 6.021 8.989 1.00 93.38 94 ASP A N 1
ATOM 760 C CA . ASP A 1 94 ? 5.544 7.419 8.803 1.00 93.38 94 ASP A CA 1
ATOM 761 C C . ASP A 1 94 ? 4.229 7.713 9.549 1.00 93.38 94 ASP A C 1
ATOM 763 O O . ASP A 1 94 ? 4.103 8.746 10.205 1.00 93.38 94 ASP A O 1
ATOM 767 N N . LEU A 1 95 ? 3.252 6.797 9.495 1.00 94.56 95 LEU A N 1
ATOM 768 C CA . LEU A 1 95 ? 1.985 6.942 10.218 1.00 94.56 95 LEU A CA 1
ATOM 769 C C . LEU A 1 95 ? 2.173 6.828 11.735 1.00 94.56 95 LEU A C 1
ATOM 771 O O . LEU A 1 95 ? 1.614 7.641 12.473 1.00 94.56 95 LEU A O 1
ATOM 775 N N . LEU A 1 96 ? 2.977 5.873 12.211 1.00 95.75 96 LEU A N 1
ATOM 776 C CA . LEU A 1 96 ? 3.303 5.726 13.635 1.00 95.75 96 LEU A CA 1
ATOM 777 C C . LEU A 1 96 ? 3.969 6.992 14.190 1.00 95.75 96 LEU A C 1
ATOM 779 O O . LEU A 1 96 ? 3.611 7.441 15.278 1.00 95.75 96 LEU A O 1
ATOM 783 N N .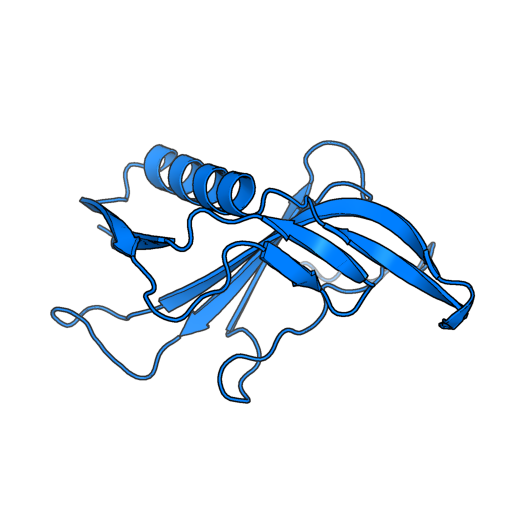 PHE A 1 97 ? 4.867 7.612 13.420 1.00 95.25 97 PHE A N 1
ATOM 784 C CA . PHE A 1 97 ? 5.561 8.842 13.808 1.00 95.25 97 PHE A CA 1
ATOM 785 C C . PHE A 1 97 ? 4.606 10.013 14.092 1.00 95.25 97 PHE A C 1
ATOM 787 O O . PHE A 1 97 ? 4.922 10.894 14.887 1.00 95.25 97 PHE A O 1
ATOM 794 N N . THR A 1 98 ? 3.406 10.016 13.502 1.00 94.94 98 THR A N 1
ATOM 795 C CA . THR A 1 98 ? 2.399 11.057 13.770 1.00 94.94 98 THR A CA 1
ATOM 796 C C . THR A 1 98 ? 1.782 10.984 15.171 1.00 94.94 98 THR A C 1
ATOM 798 O O . THR A 1 98 ? 1.107 11.928 15.585 1.00 94.94 98 THR A O 1
ATOM 801 N N . GLY A 1 99 ? 1.934 9.858 15.879 1.00 96.06 99 GLY A N 1
ATOM 802 C CA . GLY A 1 99 ? 1.239 9.598 17.143 1.00 96.06 99 GLY A CA 1
ATOM 803 C C . GLY A 1 99 ? -0.275 9.379 16.997 1.00 96.06 99 GLY A C 1
ATOM 804 O O . GLY A 1 99 ? -0.986 9.401 17.997 1.00 96.06 99 GLY A O 1
ATOM 805 N N . ARG A 1 100 ? -0.789 9.185 15.771 1.00 96.31 100 ARG A N 1
ATOM 806 C CA . ARG A 1 100 ? -2.228 9.012 15.467 1.00 96.31 100 ARG A CA 1
ATOM 807 C C . ARG A 1 100 ? -2.650 7.561 15.207 1.00 96.31 100 ARG A C 1
ATOM 809 O O . ARG A 1 100 ? -3.743 7.316 14.700 1.00 96.31 100 ARG A O 1
ATOM 816 N N . VAL A 1 101 ? -1.793 6.589 15.506 1.00 97.19 101 VAL A N 1
ATOM 817 C CA . VAL A 1 101 ? -2.073 5.158 15.308 1.00 97.19 101 VAL A CA 1
ATOM 818 C C . VAL A 1 101 ? -2.408 4.527 16.656 1.00 97.19 101 VAL A C 1
ATOM 820 O O . VAL A 1 101 ? -1.594 4.547 17.571 1.00 97.19 101 VAL A O 1
ATOM 823 N N . GLN A 1 102 ? -3.609 3.963 16.776 1.00 97.06 102 GLN A N 1
ATOM 824 C CA . GLN A 1 102 ? -4.067 3.245 17.970 1.00 97.06 102 GLN A CA 1
ATOM 825 C C . GLN A 1 102 ? -3.535 1.811 18.015 1.00 97.06 102 GLN A C 1
ATOM 827 O O . GLN A 1 102 ? -3.218 1.303 19.085 1.00 97.06 102 GLN A O 1
ATOM 832 N N . SER A 1 103 ? -3.469 1.139 16.865 1.00 96.69 103 SER A N 1
ATOM 833 C CA . SER A 1 103 ? -2.935 -0.221 16.749 1.00 96.69 103 SER A CA 1
ATOM 834 C C . SER A 1 103 ? -2.447 -0.504 15.332 1.00 96.69 103 SER A C 1
ATOM 836 O O . SER A 1 103 ? -2.893 0.134 14.373 1.00 96.69 103 SER A O 1
ATOM 838 N N . VAL A 1 104 ? -1.531 -1.465 15.223 1.00 97.56 104 VAL A N 1
ATOM 839 C CA . VAL A 1 104 ? -1.026 -2.012 13.964 1.00 97.56 104 VAL A CA 1
ATOM 840 C C . VAL A 1 104 ? -0.919 -3.528 14.079 1.00 97.56 104 VAL A C 1
ATOM 842 O O . VAL A 1 104 ? -0.458 -4.042 15.096 1.00 97.56 104 VAL A O 1
ATOM 845 N N . GLU A 1 105 ? -1.315 -4.235 13.029 1.00 97.81 105 GLU A N 1
ATOM 846 C CA . GLU A 1 105 ? -1.170 -5.684 12.923 1.00 97.81 105 GLU A CA 1
ATOM 847 C C . GLU A 1 105 ? -0.747 -6.076 11.504 1.00 97.81 105 GLU A C 1
ATOM 849 O O . GLU A 1 105 ? -1.143 -5.435 10.526 1.00 97.81 105 GLU A O 1
ATOM 854 N N . LEU A 1 106 ? 0.072 -7.126 11.389 1.00 97.88 106 LEU A N 1
ATOM 855 C CA . LEU A 1 106 ? 0.382 -7.766 10.113 1.00 97.88 106 LEU A CA 1
ATOM 856 C C . LEU A 1 106 ? -0.458 -9.025 9.967 1.00 97.88 106 LEU A C 1
ATOM 858 O O . LEU A 1 106 ? -0.271 -9.988 10.704 1.00 97.88 106 LEU A O 1
ATOM 862 N N . VAL A 1 107 ? -1.353 -9.008 8.988 1.00 97.19 107 VAL A N 1
ATOM 863 C CA . VAL A 1 107 ? -2.310 -10.085 8.738 1.00 97.19 107 VAL A CA 1
ATOM 864 C C . VAL A 1 107 ? -1.897 -10.852 7.489 1.00 97.19 107 VAL A C 1
ATOM 866 O O . VAL A 1 107 ? -1.585 -10.248 6.461 1.00 97.19 107 VAL A O 1
ATOM 869 N N . ASP A 1 108 ? -1.903 -12.179 7.561 1.00 96.38 108 ASP A N 1
ATOM 870 C CA . ASP A 1 108 ? -1.614 -13.049 6.420 1.00 96.38 108 ASP A CA 1
ATOM 871 C C . ASP A 1 108 ? -2.670 -12.933 5.314 1.00 96.38 108 ASP A C 1
ATOM 873 O O . ASP A 1 108 ? -3.875 -12.972 5.572 1.00 96.38 108 ASP A O 1
ATOM 877 N N . ARG A 1 109 ? -2.222 -12.847 4.054 1.00 93.12 109 ARG A N 1
ATOM 878 C CA . ARG A 1 109 ? -3.088 -12.978 2.875 1.00 93.12 109 ARG A CA 1
ATOM 879 C C . ARG A 1 109 ? -2.847 -14.344 2.241 1.00 93.12 109 ARG A C 1
ATOM 881 O O . ARG A 1 109 ? -1.940 -14.516 1.434 1.00 93.12 109 ARG A O 1
ATOM 888 N N . SER A 1 110 ? -3.696 -15.308 2.582 1.00 83.75 110 SER A N 1
ATOM 889 C CA . SER A 1 110 ? -3.551 -16.724 2.206 1.00 83.75 110 SER A CA 1
ATOM 890 C C . SER A 1 110 ? -3.467 -17.008 0.699 1.00 83.75 110 SER A C 1
ATOM 892 O O . SER A 1 110 ? -2.948 -18.049 0.316 1.00 83.75 110 SER A O 1
ATOM 894 N N . ASN A 1 111 ? -3.931 -16.091 -0.155 1.00 87.19 111 ASN A N 1
ATOM 895 C CA . ASN A 1 111 ? -3.985 -16.273 -1.610 1.00 87.19 111 ASN A CA 1
ATOM 896 C C . ASN A 1 111 ? -3.075 -15.299 -2.384 1.00 87.19 111 ASN A C 1
ATOM 898 O O . ASN A 1 111 ? -3.385 -14.941 -3.519 1.00 87.19 111 ASN A O 1
ATOM 902 N N . VAL A 1 112 ? -1.982 -14.824 -1.777 1.00 89.06 112 VAL A N 1
ATOM 903 C CA . VAL A 1 112 ? -1.027 -13.916 -2.434 1.00 89.06 112 VAL A CA 1
ATOM 904 C C . VAL A 1 112 ? 0.280 -14.652 -2.747 1.00 89.06 112 VAL A C 1
ATOM 906 O O . VAL A 1 112 ? 0.897 -15.191 -1.829 1.00 89.06 112 VAL A O 1
ATOM 909 N N . PRO A 1 113 ? 0.737 -14.667 -4.014 1.00 92.12 113 PRO A N 1
ATOM 910 C CA . PRO A 1 113 ? 2.060 -15.177 -4.357 1.00 92.12 113 PRO A CA 1
ATOM 911 C C . PRO A 1 113 ? 3.162 -14.387 -3.642 1.00 92.12 113 PRO A C 1
ATOM 913 O O . PRO A 1 113 ? 3.159 -13.157 -3.676 1.00 92.12 113 PRO A O 1
ATOM 916 N N . LEU A 1 114 ? 4.123 -15.090 -3.034 1.00 94.56 114 LEU A N 1
ATOM 917 C CA . LEU A 1 114 ? 5.285 -14.463 -2.380 1.00 94.56 114 LEU A CA 1
ATOM 918 C C . LEU A 1 114 ? 6.286 -13.889 -3.390 1.00 94.56 114 LEU A C 1
ATOM 920 O O . LEU A 1 114 ? 7.047 -12.979 -3.072 1.00 94.56 114 LEU A O 1
ATOM 924 N N . HIS A 1 115 ? 6.250 -14.410 -4.617 1.00 95.06 115 HIS A N 1
ATOM 925 C CA . HIS A 1 115 ? 7.031 -13.940 -5.750 1.00 95.06 115 HIS A CA 1
ATOM 926 C C . HIS A 1 115 ? 6.104 -13.687 -6.937 1.00 95.06 115 HIS A C 1
ATOM 928 O O . HIS A 1 115 ? 5.167 -14.452 -7.177 1.00 95.06 115 HIS A O 1
ATOM 934 N N . GLY A 1 116 ? 6.374 -12.635 -7.701 1.00 89.81 116 GLY A N 1
ATOM 935 C CA . GLY A 1 116 ? 5.606 -12.306 -8.897 1.00 89.81 116 GLY A CA 1
ATOM 936 C C . GLY A 1 116 ? 6.348 -11.346 -9.812 1.00 89.81 116 GLY A C 1
ATOM 937 O O . GLY A 1 116 ? 7.491 -10.985 -9.549 1.00 89.81 116 GLY A O 1
ATOM 938 N N . GLN A 1 117 ? 5.685 -10.928 -10.885 1.00 87.38 117 GLN A N 1
ATOM 939 C CA . GLN A 1 117 ? 6.173 -9.878 -11.771 1.00 87.38 117 GLN A CA 1
ATOM 940 C C . GLN A 1 117 ? 5.095 -8.816 -11.948 1.00 87.38 117 GLN A C 1
ATOM 942 O O . GLN A 1 117 ? 3.904 -9.128 -12.012 1.00 87.38 117 GLN A O 1
ATOM 947 N N . ASN A 1 118 ? 5.510 -7.553 -12.004 1.00 81.25 118 ASN A N 1
ATOM 948 C CA . ASN A 1 118 ? 4.611 -6.464 -12.367 1.00 81.25 118 ASN A CA 1
ATOM 949 C C . ASN A 1 118 ? 4.361 -6.446 -13.893 1.00 81.25 118 ASN A C 1
ATOM 951 O O . ASN A 1 118 ? 4.935 -7.223 -14.657 1.00 81.25 118 ASN A O 1
ATOM 955 N N . ALA A 1 119 ? 3.519 -5.519 -14.356 1.00 75.62 119 ALA A N 1
ATOM 956 C CA . ALA A 1 119 ? 3.195 -5.377 -15.779 1.00 75.62 119 ALA A CA 1
ATOM 957 C C . ALA A 1 119 ? 4.399 -4.995 -16.668 1.00 75.62 119 ALA A C 1
ATOM 959 O O . ALA A 1 119 ? 4.316 -5.120 -17.888 1.00 75.62 119 ALA A O 1
ATOM 960 N N . THR A 1 120 ? 5.503 -4.526 -16.079 1.00 73.62 120 THR A N 1
ATOM 961 C CA . THR A 1 120 ? 6.743 -4.166 -16.780 1.00 73.62 120 THR A CA 1
ATOM 962 C C . THR A 1 120 ? 7.806 -5.267 -16.722 1.00 73.62 120 THR A C 1
ATOM 964 O O . THR A 1 120 ? 8.877 -5.097 -17.302 1.00 73.62 120 THR A O 1
ATOM 967 N N . GLY A 1 121 ? 7.505 -6.405 -16.085 1.00 78.69 121 GLY A N 1
ATOM 968 C CA . GLY A 1 121 ? 8.397 -7.560 -15.967 1.00 78.69 121 GLY A CA 1
ATOM 969 C C . GLY A 1 121 ? 9.404 -7.479 -14.818 1.00 78.69 121 GLY A C 1
ATOM 970 O O . GLY A 1 121 ? 10.283 -8.335 -14.731 1.00 78.69 121 GLY A O 1
ATOM 971 N N . ASP A 1 122 ? 9.307 -6.483 -13.932 1.00 81.94 122 ASP A N 1
ATOM 972 C CA . ASP A 1 122 ? 10.149 -6.427 -12.738 1.00 81.94 122 ASP A CA 1
ATOM 973 C C . ASP A 1 122 ? 9.651 -7.444 -11.703 1.00 81.94 122 ASP A C 1
ATOM 975 O O . ASP A 1 122 ? 8.448 -7.553 -11.442 1.00 81.94 122 ASP A O 1
ATOM 979 N N . ASN A 1 123 ? 10.590 -8.178 -11.104 1.00 89.62 123 ASN A N 1
ATOM 980 C CA . ASN A 1 123 ? 10.291 -9.145 -10.054 1.00 89.62 123 ASN A CA 1
ATOM 981 C C . ASN A 1 123 ? 9.815 -8.435 -8.782 1.00 89.62 123 ASN A C 1
ATOM 983 O O . ASN A 1 123 ? 10.344 -7.390 -8.410 1.00 89.62 123 ASN A O 1
ATOM 987 N N . LEU A 1 124 ? 8.859 -9.051 -8.093 1.00 91.69 124 LEU A N 1
ATOM 988 C CA . LEU A 1 124 ? 8.312 -8.616 -6.815 1.00 91.69 124 LEU A CA 1
ATOM 989 C C . LEU A 1 124 ? 8.483 -9.729 -5.786 1.00 91.69 124 LEU A C 1
ATOM 991 O O . LEU A 1 124 ? 8.272 -10.901 -6.102 1.00 91.69 124 LEU A O 1
ATOM 995 N N . GLU A 1 125 ? 8.813 -9.343 -4.562 1.00 95.56 125 GLU A N 1
ATOM 996 C CA . GLU A 1 125 ? 8.989 -10.212 -3.404 1.00 95.56 125 GLU A CA 1
ATOM 997 C C . GLU A 1 125 ? 8.206 -9.647 -2.217 1.00 95.56 125 GLU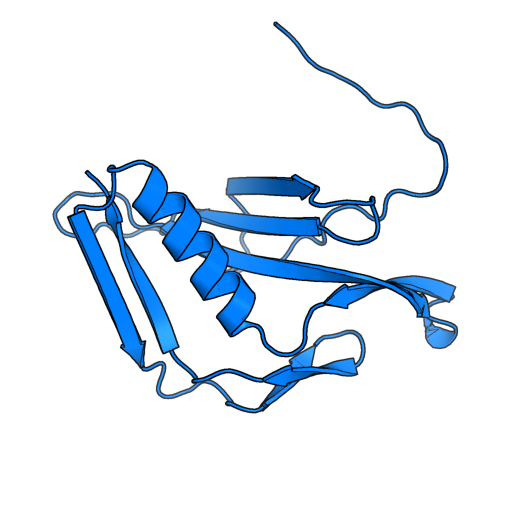 A C 1
ATOM 999 O O . GLU A 1 125 ? 8.302 -8.455 -1.910 1.00 95.56 125 GLU A O 1
ATOM 1004 N N . THR A 1 126 ? 7.428 -10.502 -1.554 1.00 96.31 126 THR A N 1
ATOM 1005 C CA . THR A 1 126 ? 6.632 -10.140 -0.376 1.00 96.31 126 THR A CA 1
ATOM 1006 C C . THR A 1 126 ? 6.548 -11.286 0.631 1.00 96.31 126 THR A C 1
ATOM 1008 O O . THR A 1 126 ? 6.543 -12.458 0.263 1.00 96.31 126 THR A O 1
ATOM 1011 N N . ASP A 1 127 ? 6.407 -10.941 1.908 1.00 96.69 127 ASP A N 1
ATOM 1012 C CA . ASP A 1 127 ? 6.064 -11.819 3.025 1.00 96.69 127 ASP A CA 1
ATOM 1013 C C . ASP A 1 127 ? 4.598 -12.293 2.993 1.00 96.69 127 ASP A C 1
ATOM 1015 O O . ASP A 1 127 ? 4.179 -13.078 3.844 1.00 96.69 127 ASP A O 1
ATOM 1019 N N . GLY A 1 128 ? 3.810 -11.820 2.020 1.00 96.31 128 GLY A N 1
ATOM 1020 C CA . GLY A 1 128 ? 2.410 -12.193 1.830 1.00 96.31 128 GLY A CA 1
ATOM 1021 C C . GLY A 1 128 ? 1.451 -11.515 2.812 1.00 96.31 128 GLY A C 1
ATOM 1022 O O . GLY A 1 128 ? 0.244 -11.748 2.754 1.00 96.31 128 GLY A O 1
ATOM 1023 N N . LYS A 1 129 ? 1.925 -10.626 3.686 1.00 97.06 129 LYS A N 1
ATOM 1024 C CA . LYS A 1 129 ? 1.099 -9.982 4.713 1.00 97.06 129 LYS A CA 1
ATOM 1025 C C . LYS A 1 129 ? 0.555 -8.639 4.245 1.00 97.06 129 LYS A C 1
ATOM 1027 O O . LYS A 1 129 ? 0.977 -8.073 3.236 1.00 97.06 129 LYS A O 1
ATOM 1032 N N . ILE A 1 130 ? -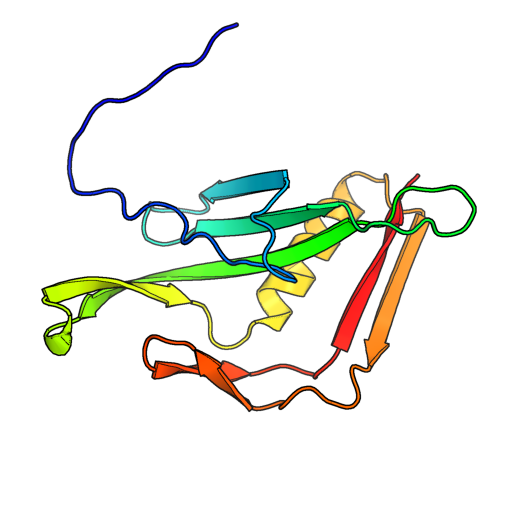0.434 -8.134 4.969 1.00 97.00 130 ILE A N 1
ATOM 1033 C CA . ILE A 1 130 ? -0.953 -6.773 4.850 1.00 97.00 130 ILE A CA 1
ATOM 1034 C C . ILE A 1 130 ? -0.898 -6.096 6.215 1.00 97.00 130 ILE A C 1
ATOM 1036 O O . ILE A 1 130 ? -1.180 -6.722 7.233 1.00 97.00 130 ILE A O 1
ATOM 1040 N N . ALA A 1 131 ? -0.534 -4.815 6.235 1.00 98.06 131 ALA A N 1
ATOM 1041 C CA . ALA A 1 131 ? -0.606 -4.014 7.448 1.00 98.06 131 ALA A CA 1
ATOM 1042 C C . ALA A 1 131 ? -2.025 -3.468 7.627 1.00 98.06 131 ALA A C 1
ATOM 1044 O O . ALA A 1 131 ? -2.558 -2.806 6.735 1.00 98.06 131 ALA A O 1
ATOM 1045 N N . VAL A 1 132 ? -2.614 -3.723 8.791 1.00 97.81 132 VAL A N 1
ATOM 1046 C CA . VAL A 1 132 ? -3.904 -3.177 9.216 1.00 97.81 132 VAL A CA 1
ATOM 1047 C C . VAL A 1 132 ? -3.645 -2.203 10.355 1.00 97.81 132 VAL A C 1
ATOM 1049 O O . VAL A 1 132 ? -3.002 -2.561 11.337 1.00 97.81 132 VAL A O 1
ATOM 1052 N N . LEU A 1 133 ? -4.108 -0.960 10.209 1.00 98.00 133 LEU A N 1
ATOM 1053 C CA . LEU A 1 133 ? -3.934 0.086 11.215 1.00 98.00 133 LEU A CA 1
ATOM 1054 C C . LEU A 1 133 ? -5.295 0.628 11.643 1.00 98.00 133 LEU A C 1
ATOM 1056 O O . LEU A 1 133 ? -6.149 0.916 10.801 1.00 98.00 133 LEU A O 1
ATOM 1060 N N . VAL A 1 134 ? -5.465 0.846 12.946 1.00 97.25 134 VAL A N 1
ATOM 1061 C CA . VAL A 1 134 ? -6.576 1.640 13.484 1.00 97.25 134 VAL A CA 1
ATOM 1062 C C . VAL A 1 134 ? -6.042 3.019 13.837 1.00 97.25 134 VAL A C 1
ATOM 1064 O O . VAL A 1 134 ? -5.098 3.140 14.612 1.00 97.25 134 VAL A O 1
ATOM 1067 N N . LEU A 1 135 ? -6.646 4.064 13.273 1.00 94.75 135 LEU A N 1
ATOM 1068 C CA . LEU A 1 135 ? -6.256 5.455 13.515 1.00 94.75 135 LEU A CA 1
ATOM 1069 C C . LEU A 1 135 ? -7.110 6.091 14.628 1.00 94.75 135 LEU A C 1
ATOM 1071 O O . LEU A 1 135 ? -8.267 5.694 14.836 1.00 94.75 135 LEU A O 1
ATOM 1075 N N . SER A 1 136 ? -6.519 7.050 15.350 1.00 88.19 136 SER A N 1
ATOM 1076 C CA . SER A 1 136 ? -7.113 7.765 16.492 1.00 88.19 136 SER A CA 1
ATOM 1077 C C . SER A 1 136 ? -7.984 8.940 16.090 1.00 88.19 136 SER A C 1
ATOM 1079 O O . SER A 1 136 ? -7.462 9.795 15.336 1.00 88.19 136 SER A O 1
#

Foldseek 3Di:
DDDDDDDDDPDPPPDDFDDDPNHTFPDKDWDDDDDSQWIKIKGKHFDPDADPNHTDIDIAIWTFPGWDQDPVVRDIDTDTDQARVVRVVVVVVVLVVVVFWPDKDWAADPPDDQWDADPSGDIHGYPRTHIDTDTD

Radius of gyration: 16.57 Å; chains: 1; bounding box: 35×46×45 Å

Sequence (136 aa):
MRALAEDRGYSEAPVSVLMLDGKPPDMVFEKLNDTFARRHHLRVWRRPVTFQGKPVWAVAATHDMGINFSEANRTFIHRIDSQIDRERAKVVNDLLFTGRVQSVELVDRSNVPLHGQNATGDNLETDGKIAVLVLS